Protein AF-A0A367HH86-F1 (afdb_monomer)

Sequence (85 aa):
MSVEAGPENRAQQSLGTAAARNLTSTTKSVPQMQEITSRWLLRMLPWVQVQGGTYRVNRRLSYSVGDGRITFVQTGERVAVIPAE

Solvent-accessible surface area (backbone atoms only — not comparable to full-atom values): 6453 Å² total; per-residue (Å²): 140,84,81,82,80,72,82,82,80,77,74,79,88,68,81,52,71,74,67,46,53,78,77,53,86,79,90,76,78,78,90,82,66,87,86,71,68,87,58,60,68,76,72,66,53,86,83,76,91,56,87,87,80,65,89,84,83,89,81,84,87,81,74,76,75,49,97,78,73,86,56,72,49,72,63,87,92,47,76,44,79,61,94,80,90

Structure (mmCIF, N/CA/C/O backbone):
data_AF-A0A367HH86-F1
#
_entry.id   AF-A0A367HH86-F1
#
loop_
_atom_site.group_PDB
_atom_site.id
_atom_site.type_symbol
_atom_site.label_atom_id
_atom_site.label_alt_id
_atom_site.label_comp_id
_atom_site.label_asym_id
_atom_site.label_entity_id
_atom_site.label_seq_id
_atom_site.pdbx_PDB_ins_code
_atom_site.Cartn_x
_atom_site.Cartn_y
_atom_site.Cartn_z
_atom_site.occupancy
_atom_site.B_iso_or_equiv
_atom_site.auth_seq_id
_atom_site.auth_comp_id
_atom_site.auth_asym_id
_atom_site.auth_atom_id
_atom_site.pdbx_PDB_model_num
ATOM 1 N N . MET A 1 1 ? -55.175 7.523 67.660 1.00 41.75 1 MET A N 1
ATOM 2 C CA . MET A 1 1 ? -53.700 7.452 67.633 1.00 41.75 1 MET A CA 1
ATOM 3 C C . MET A 1 1 ? -53.336 6.825 66.295 1.00 41.75 1 MET A C 1
ATOM 5 O O . MET A 1 1 ? -53.272 5.611 66.194 1.00 41.75 1 MET A O 1
ATOM 9 N N . SER A 1 2 ? -53.278 7.642 65.242 1.00 42.59 2 SER A N 1
ATOM 10 C CA . SER A 1 2 ? -52.980 7.182 63.881 1.00 42.59 2 SER A CA 1
ATOM 11 C C . SER A 1 2 ? -51.553 7.593 63.570 1.00 42.59 2 SER A C 1
ATOM 13 O O . SER A 1 2 ? -51.247 8.781 63.578 1.00 42.59 2 SER A O 1
ATOM 15 N N . VAL A 1 3 ? -50.683 6.609 63.387 1.00 52.19 3 VAL A N 1
ATOM 16 C CA . VAL A 1 3 ? -49.301 6.813 62.960 1.00 52.19 3 VAL A CA 1
ATOM 17 C C . VAL A 1 3 ? -49.270 6.710 61.439 1.00 52.19 3 VAL A C 1
ATOM 19 O O . VAL A 1 3 ? -49.495 5.638 60.883 1.00 52.19 3 VAL A O 1
ATOM 22 N N . GLU A 1 4 ? -49.051 7.836 60.764 1.00 53.16 4 GLU A N 1
ATOM 23 C CA . GLU A 1 4 ? -48.682 7.839 59.348 1.00 53.16 4 GLU A CA 1
ATOM 24 C C . GLU A 1 4 ? -47.287 7.223 59.217 1.00 53.16 4 GLU A C 1
ATOM 26 O O . GLU A 1 4 ? -46.306 7.739 59.756 1.00 53.16 4 GLU A O 1
ATOM 31 N N . ALA A 1 5 ? -47.203 6.091 58.520 1.00 57.28 5 ALA A N 1
ATOM 32 C CA . ALA A 1 5 ? -45.935 5.513 58.111 1.00 57.28 5 ALA A CA 1
ATOM 33 C C . ALA A 1 5 ? -45.341 6.401 57.008 1.00 57.28 5 ALA A C 1
ATOM 3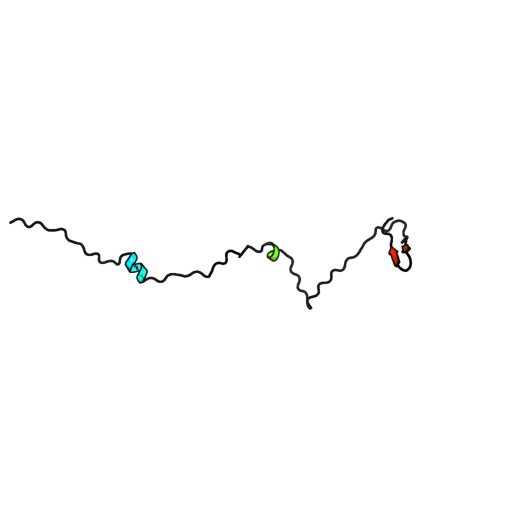5 O O . ALA A 1 5 ? -45.846 6.442 55.886 1.00 57.28 5 ALA A O 1
ATOM 36 N N . GLY A 1 6 ? -44.294 7.156 57.350 1.00 58.75 6 GLY A N 1
ATOM 37 C CA . GLY A 1 6 ? -43.471 7.862 56.370 1.00 58.75 6 GLY A CA 1
ATOM 38 C C . GLY A 1 6 ? -42.839 6.870 55.384 1.00 58.75 6 GLY A C 1
ATOM 39 O O . GLY A 1 6 ? -42.618 5.715 55.749 1.00 58.75 6 GLY A O 1
ATOM 40 N N . PRO A 1 7 ? -42.547 7.296 54.145 1.00 56.44 7 PRO A N 1
ATOM 41 C CA . PRO A 1 7 ? -42.165 6.386 53.074 1.00 56.44 7 PRO A CA 1
ATOM 42 C C . PRO A 1 7 ? -40.903 5.617 53.467 1.00 56.44 7 PRO A C 1
ATOM 44 O O . PRO A 1 7 ? -39.878 6.220 53.800 1.00 56.44 7 PRO A O 1
ATOM 47 N N . GLU A 1 8 ? -40.961 4.285 53.424 1.00 61.88 8 GLU A N 1
ATOM 48 C CA . GLU A 1 8 ? -39.769 3.464 53.613 1.00 61.88 8 GLU A CA 1
ATOM 49 C C . GLU A 1 8 ? 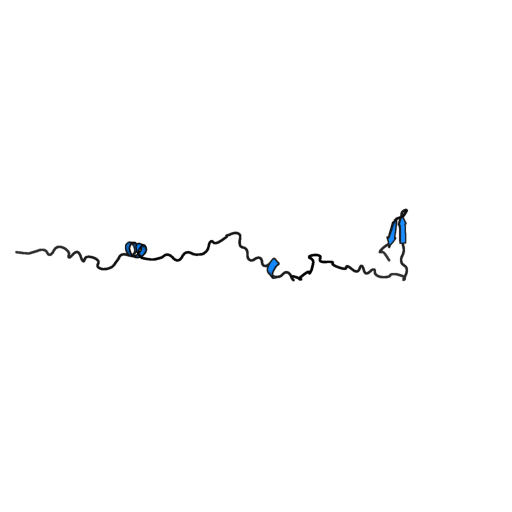-38.769 3.747 52.487 1.00 61.88 8 GLU A C 1
ATOM 51 O O . GLU A 1 8 ? -38.895 3.278 51.354 1.00 61.88 8 GLU A O 1
ATOM 56 N N . ASN A 1 9 ? -37.748 4.538 52.810 1.00 62.34 9 ASN A N 1
ATOM 57 C CA . ASN A 1 9 ? -36.621 4.800 51.935 1.00 62.34 9 ASN A CA 1
ATOM 58 C C . ASN A 1 9 ? -35.830 3.493 51.765 1.00 62.34 9 ASN A C 1
ATOM 60 O O . ASN A 1 9 ? -34.932 3.183 52.550 1.00 62.34 9 ASN A O 1
ATOM 64 N N . ARG A 1 10 ? -36.222 2.673 50.782 1.00 67.56 10 ARG A N 1
ATOM 65 C CA . ARG A 1 10 ? -35.516 1.444 50.407 1.00 67.56 10 ARG A CA 1
ATOM 66 C C . ARG A 1 10 ? -34.120 1.820 49.921 1.00 67.56 10 ARG A C 1
ATOM 68 O O . ARG A 1 10 ? -33.923 2.126 48.747 1.00 67.56 10 ARG A O 1
ATOM 75 N N . ALA A 1 11 ? -33.160 1.798 50.841 1.00 75.81 11 ALA A N 1
ATOM 76 C CA . ALA A 1 11 ? -31.758 2.021 50.542 1.00 75.81 11 ALA A CA 1
ATOM 77 C C . ALA A 1 11 ? -31.301 1.031 49.461 1.00 75.81 11 ALA A C 1
ATOM 79 O O . ALA A 1 11 ? -31.454 -0.185 49.599 1.00 75.81 11 ALA A O 1
ATOM 80 N N . GLN A 1 12 ? -30.773 1.561 48.360 1.00 76.25 12 GLN A N 1
ATOM 81 C CA . GLN A 1 12 ? -30.260 0.759 47.256 1.00 76.25 12 GLN A CA 1
ATOM 82 C C . GLN A 1 12 ? -29.071 -0.085 47.735 1.00 76.25 12 GLN A C 1
ATOM 84 O O . GLN A 1 12 ? -28.082 0.450 48.225 1.00 76.25 12 GLN A O 1
ATOM 89 N N . GLN A 1 13 ? -29.171 -1.408 47.583 1.00 85.31 13 GLN A N 1
ATOM 90 C CA . GLN A 1 13 ? -28.132 -2.367 47.995 1.00 85.31 13 GLN A CA 1
ATOM 91 C C . GLN A 1 13 ? -27.145 -2.703 46.868 1.00 85.31 13 GLN A C 1
ATOM 93 O O . GLN A 1 13 ? -26.115 -3.330 47.101 1.00 85.31 13 GLN A O 1
ATOM 98 N N . SER A 1 14 ? -27.461 -2.305 45.636 1.00 86.44 14 SER A N 1
ATOM 99 C CA . SER A 1 14 ? -26.638 -2.543 44.453 1.00 86.44 14 SER A CA 1
ATOM 100 C C . SER A 1 14 ? -25.810 -1.317 44.092 1.00 86.44 14 SER A C 1
ATOM 102 O O . SER A 1 14 ? -26.276 -0.182 44.203 1.00 86.44 14 SER A O 1
ATOM 104 N N . 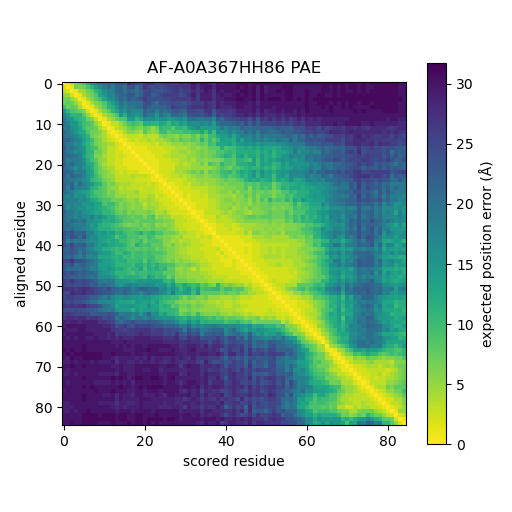LEU A 1 15 ? -24.616 -1.551 43.554 1.00 89.56 15 LEU A N 1
ATOM 105 C CA . LEU A 1 15 ? -23.777 -0.495 43.009 1.00 89.56 15 LEU A CA 1
ATOM 106 C C . LEU A 1 15 ? -24.422 0.109 41.752 1.00 89.56 15 LEU A C 1
ATOM 108 O O . LEU A 1 15 ? -24.754 -0.606 40.807 1.00 89.56 15 LEU A O 1
ATOM 112 N N . GLY A 1 16 ? -24.576 1.432 41.722 1.00 91.44 16 GLY A N 1
ATOM 113 C CA . GLY A 1 16 ? -25.011 2.138 40.517 1.00 91.44 16 GLY A CA 1
ATOM 114 C C . GLY A 1 16 ? -23.969 2.058 39.394 1.00 91.44 16 GLY A C 1
ATOM 115 O O . GLY A 1 16 ? -22.777 1.881 39.643 1.00 91.44 16 GLY A O 1
ATOM 116 N N . THR A 1 17 ? -24.392 2.250 38.143 1.00 92.69 17 THR A N 1
ATOM 117 C CA . THR A 1 17 ? -23.529 2.137 36.947 1.00 92.69 17 THR A CA 1
ATOM 118 C C . THR A 1 17 ? -22.314 3.068 36.977 1.00 92.69 17 THR A C 1
ATOM 120 O O . THR A 1 17 ? -21.217 2.660 36.601 1.00 92.69 17 THR A O 1
ATOM 123 N N . ALA A 1 18 ? -22.483 4.300 37.468 1.00 92.31 18 ALA A N 1
ATOM 124 C CA . ALA A 1 18 ? -21.392 5.263 37.614 1.00 92.31 18 ALA A CA 1
ATOM 125 C C . ALA A 1 18 ? -20.328 4.781 38.614 1.00 92.31 18 ALA A C 1
ATOM 127 O O . ALA A 1 18 ? -19.134 4.850 38.336 1.00 92.31 18 ALA A O 1
ATOM 128 N N . ALA A 1 19 ? -20.762 4.233 39.751 1.00 91.75 19 ALA A N 1
ATOM 129 C CA . ALA A 1 19 ? -19.858 3.712 40.768 1.00 91.75 19 ALA A CA 1
ATOM 130 C C . ALA A 1 19 ? -19.208 2.387 40.327 1.00 91.75 19 ALA A C 1
ATOM 132 O O . ALA A 1 19 ? -18.024 2.176 40.572 1.00 91.75 19 ALA A O 1
ATOM 133 N N . ALA A 1 20 ? -19.934 1.543 39.587 1.00 93.94 20 ALA A N 1
ATOM 134 C CA . ALA A 1 20 ? -19.392 0.331 38.977 1.00 93.94 20 ALA A CA 1
ATOM 135 C C . ALA A 1 20 ? -18.301 0.636 37.945 1.00 93.94 20 ALA A C 1
ATOM 137 O O . ALA A 1 20 ? -17.294 -0.067 37.903 1.00 93.94 20 ALA A O 1
ATOM 138 N N . ARG A 1 21 ? -18.436 1.718 37.167 1.00 92.06 21 ARG A N 1
ATOM 139 C CA . ARG A 1 21 ? -17.436 2.102 36.159 1.00 92.06 21 ARG A CA 1
ATOM 140 C C . ARG A 1 21 ? -16.056 2.381 36.759 1.00 92.06 21 ARG A C 1
ATOM 142 O O . ARG A 1 21 ? -15.053 2.025 36.145 1.00 92.06 21 ARG A O 1
ATOM 149 N N . ASN A 1 22 ? -16.005 2.936 37.969 1.00 93.38 22 ASN A N 1
ATOM 150 C CA . ASN A 1 22 ? -14.752 3.184 38.690 1.00 93.38 22 ASN A CA 1
ATOM 151 C C . ASN A 1 22 ? -14.023 1.895 39.101 1.00 93.38 22 ASN A C 1
ATOM 153 O O . ASN A 1 22 ? -12.830 1.934 39.382 1.00 93.38 22 ASN A O 1
AT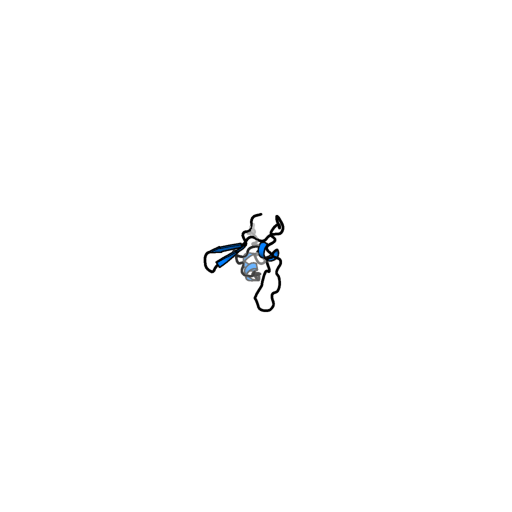OM 157 N N . LEU A 1 23 ? -14.727 0.761 39.134 1.00 94.56 23 LEU A N 1
ATOM 158 C CA . LEU A 1 23 ? -14.173 -0.547 39.491 1.00 94.56 23 LEU A CA 1
ATOM 159 C C . LEU A 1 23 ? -13.829 -1.401 38.261 1.00 94.56 23 LEU A C 1
ATOM 161 O O . LEU A 1 23 ? -13.243 -2.473 38.397 1.00 94.56 23 LEU A O 1
ATOM 165 N N . THR A 1 24 ? -14.200 -0.955 37.060 1.00 95.06 24 THR A N 1
ATOM 166 C CA . THR A 1 24 ? -13.987 -1.708 35.816 1.00 95.06 24 THR A CA 1
ATOM 167 C C . THR A 1 24 ? -12.740 -1.249 35.071 1.00 95.06 24 THR A C 1
ATOM 169 O O . THR A 1 24 ? -12.414 -0.063 35.045 1.00 95.06 24 THR A O 1
ATOM 172 N N . SER A 1 25 ? -12.063 -2.178 34.394 1.00 94.50 25 SER A N 1
ATOM 173 C CA . SER A 1 25 ? -10.995 -1.844 33.452 1.00 94.50 25 SER A CA 1
ATOM 174 C C . SER A 1 25 ? -11.571 -1.478 32.080 1.00 94.50 25 SER A C 1
ATOM 176 O O . SER A 1 25 ? -12.614 -1.975 31.659 1.00 94.50 25 SER A O 1
ATOM 178 N N . THR A 1 26 ? -10.891 -0.580 31.365 1.00 94.81 26 THR A N 1
ATOM 179 C CA . THR A 1 26 ? -11.230 -0.246 29.975 1.00 94.81 26 THR A CA 1
ATOM 180 C C . THR A 1 26 ? -10.255 -0.941 29.040 1.00 94.81 26 THR A C 1
ATOM 182 O O . THR A 1 26 ? -9.044 -0.740 29.149 1.00 94.81 26 THR A O 1
ATOM 185 N N . THR A 1 27 ? -10.774 -1.714 28.088 1.00 95.94 27 THR A N 1
ATOM 186 C CA . THR A 1 27 ? -9.962 -2.240 26.989 1.00 95.94 27 THR A CA 1
ATOM 187 C C . THR A 1 27 ? -9.524 -1.088 26.095 1.00 95.94 27 THR A C 1
A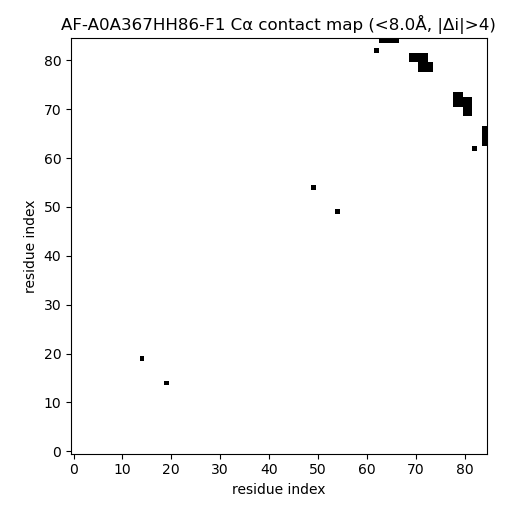TOM 189 O O . THR A 1 27 ? -10.352 -0.351 25.561 1.00 95.94 27 THR A O 1
ATOM 192 N N . LYS A 1 28 ? -8.212 -0.928 25.933 1.00 96.81 28 LYS A N 1
ATOM 193 C CA . LYS A 1 28 ? -7.623 0.073 25.041 1.00 96.81 28 LYS A CA 1
ATOM 194 C C . LYS A 1 28 ? -7.296 -0.580 23.703 1.00 96.81 28 LYS A C 1
ATOM 196 O O . LYS A 1 28 ? -6.702 -1.655 23.676 1.00 96.81 28 LYS A O 1
ATOM 201 N N . SER A 1 29 ? -7.673 0.067 22.604 1.00 96.44 29 SER A N 1
ATOM 202 C CA . SER A 1 29 ? -7.242 -0.344 21.268 1.00 96.44 29 SER A CA 1
ATOM 203 C C . SER A 1 29 ? -5.807 0.106 20.997 1.00 96.44 29 SER A C 1
ATOM 205 O O . SER A 1 29 ? -5.286 1.013 21.649 1.00 96.44 29 SER A O 1
ATOM 207 N N . VAL A 1 30 ? -5.182 -0.488 19.982 1.00 96.25 30 VAL A N 1
ATOM 208 C CA . VAL A 1 30 ? -3.933 0.043 19.423 1.00 96.25 30 VAL A CA 1
ATOM 209 C C . VAL A 1 30 ? -4.182 1.402 18.748 1.00 96.25 30 VAL A C 1
ATOM 211 O O . VAL A 1 30 ? -5.308 1.650 18.292 1.00 96.25 30 VAL A O 1
ATOM 214 N N . PRO A 1 31 ? -3.162 2.273 18.644 1.00 95.44 31 PRO A N 1
ATOM 215 C CA . PRO A 1 31 ? -3.262 3.507 17.870 1.00 95.44 31 PRO A CA 1
ATOM 216 C C . PRO A 1 31 ? -3.718 3.227 16.430 1.00 95.44 31 PRO A C 1
ATOM 218 O O . PRO A 1 31 ? -3.193 2.330 15.774 1.00 95.44 31 PRO A O 1
ATOM 221 N N . GLN A 1 32 ? -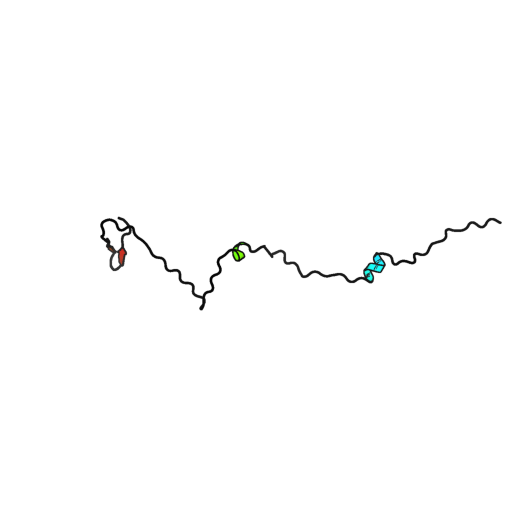4.700 3.986 15.941 1.00 94.69 32 GLN A N 1
ATOM 222 C CA . GLN A 1 32 ? -5.198 3.888 14.565 1.00 94.69 32 GLN A CA 1
ATOM 223 C C . GLN A 1 32 ? -4.608 5.031 13.728 1.00 94.69 32 GLN A C 1
ATOM 225 O O . GLN A 1 32 ? -4.823 6.199 14.049 1.00 94.69 32 GLN A O 1
ATOM 230 N N . MET A 1 33 ? -3.873 4.710 12.659 1.00 96.31 33 MET A N 1
ATOM 231 C CA . MET A 1 33 ? -3.322 5.704 11.727 1.00 96.31 33 MET A CA 1
ATOM 232 C C . MET A 1 33 ? -4.257 5.882 10.525 1.00 96.31 33 MET A C 1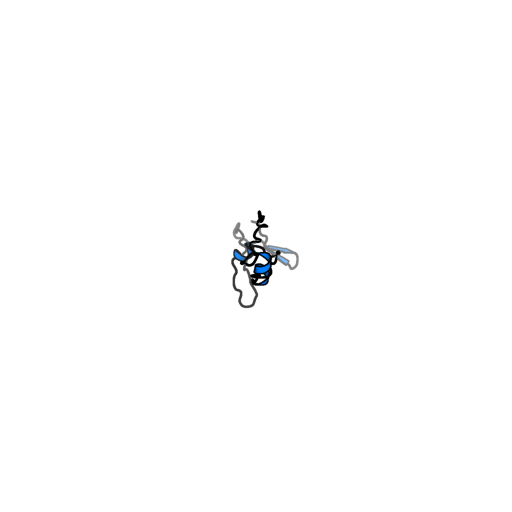
ATOM 234 O O . MET A 1 33 ? -4.449 4.949 9.748 1.00 96.31 33 MET A O 1
ATOM 238 N N . GLN A 1 34 ? -4.797 7.090 10.346 1.00 94.44 34 GLN A N 1
ATOM 239 C CA . GLN A 1 34 ? -5.769 7.408 9.285 1.00 94.44 34 GLN A CA 1
ATOM 240 C C . GLN A 1 34 ? -5.178 7.353 7.867 1.00 94.44 34 GLN A C 1
ATOM 242 O O . GLN A 1 34 ? -5.897 7.165 6.893 1.00 94.44 34 GLN A O 1
ATOM 247 N N . GLU A 1 35 ? -3.856 7.474 7.741 1.00 94.81 35 GLU A N 1
ATOM 248 C CA . GLU A 1 35 ? -3.149 7.393 6.458 1.00 94.81 35 GLU A CA 1
ATOM 249 C C . GLU A 1 35 ? -3.015 5.953 5.932 1.00 94.81 35 GLU A C 1
ATOM 251 O O . GLU A 1 35 ? -2.580 5.732 4.798 1.00 94.81 35 GLU A O 1
ATOM 256 N N . ILE A 1 36 ? -3.358 4.939 6.739 1.00 92.50 36 ILE A N 1
ATOM 257 C CA . ILE A 1 36 ? -3.289 3.542 6.309 1.00 92.50 36 ILE A CA 1
ATOM 258 C C . ILE A 1 36 ? -4.360 3.291 5.248 1.00 92.50 36 ILE A C 1
ATOM 260 O O . ILE A 1 36 ? -5.550 3.195 5.529 1.00 92.50 36 ILE A O 1
ATOM 264 N N . THR A 1 37 ? -3.903 3.095 4.015 1.00 93.50 37 THR A N 1
ATOM 265 C CA . THR A 1 37 ? -4.742 2.659 2.900 1.00 93.50 37 THR A CA 1
ATOM 266 C C . THR A 1 37 ? -4.516 1.181 2.573 1.00 93.50 37 THR A C 1
ATOM 268 O O . THR A 1 37 ? -3.548 0.548 3.003 1.00 93.50 37 THR A O 1
ATOM 271 N N . SER A 1 38 ? -5.410 0.635 1.747 1.00 94.50 38 SER A N 1
ATOM 272 C CA . SER A 1 38 ? -5.437 -0.764 1.301 1.00 94.50 38 SER A CA 1
ATOM 273 C C . SER A 1 38 ? -4.161 -1.233 0.572 1.00 94.50 38 SER A C 1
ATOM 275 O O . SER A 1 38 ? -3.901 -2.436 0.507 1.00 94.50 38 SER A O 1
ATOM 277 N N . ARG A 1 39 ? -3.353 -0.319 0.005 1.00 95.62 39 ARG A N 1
ATOM 278 C CA . ARG A 1 39 ? -2.117 -0.637 -0.751 1.00 95.62 39 ARG A CA 1
ATOM 279 C C . ARG A 1 39 ? -2.319 -1.722 -1.828 1.00 95.62 39 ARG A C 1
ATOM 281 O O . ARG A 1 39 ? -1.472 -2.591 -2.011 1.00 95.62 39 ARG A O 1
ATOM 288 N N . TRP A 1 40 ? -3.462 -1.703 -2.520 1.00 97.19 40 TRP A N 1
ATOM 289 C CA . TRP A 1 40 ? -3.868 -2.774 -3.443 1.00 97.19 40 TRP A CA 1
ATOM 290 C C . TRP A 1 40 ? -2.870 -2.975 -4.595 1.00 97.19 40 TRP A C 1
ATOM 292 O O . TRP A 1 40 ? -2.463 -4.104 -4.836 1.00 97.19 40 TRP A O 1
ATOM 302 N N . LEU A 1 41 ? -2.398 -1.894 -5.231 1.00 96.25 41 LEU A N 1
ATOM 303 C CA . LEU A 1 41 ? -1.438 -1.971 -6.337 1.00 96.25 41 LEU A CA 1
ATOM 304 C C . LEU A 1 41 ? -0.156 -2.695 -5.915 1.00 96.25 41 LEU A C 1
ATOM 306 O O . LEU A 1 41 ? 0.258 -3.640 -6.575 1.00 96.25 41 LEU A O 1
ATOM 310 N N . LEU A 1 42 ? 0.425 -2.312 -4.772 1.00 96.75 42 LEU A N 1
ATOM 311 C CA . LEU A 1 42 ? 1.627 -2.959 -4.241 1.00 96.75 42 LEU A CA 1
ATOM 312 C C . LEU A 1 42 ? 1.408 -4.450 -3.961 1.00 96.75 42 LEU A C 1
ATOM 314 O O . LEU A 1 42 ? 2.348 -5.219 -4.078 1.00 96.75 42 LEU A O 1
ATOM 318 N N . ARG A 1 43 ? 0.188 -4.884 -3.627 1.00 95.25 43 ARG A N 1
ATOM 319 C CA . ARG A 1 43 ? -0.124 -6.311 -3.433 1.00 95.25 43 ARG A CA 1
ATOM 320 C C . ARG A 1 43 ? -0.284 -7.084 -4.741 1.00 95.25 43 ARG A C 1
ATOM 322 O O . ARG A 1 43 ? -0.102 -8.294 -4.734 1.00 95.25 43 ARG A O 1
ATOM 329 N N . MET A 1 44 ? -0.631 -6.414 -5.837 1.00 96.38 44 MET A N 1
ATOM 330 C CA . MET A 1 44 ? -0.845 -7.066 -7.132 1.00 96.38 44 MET A CA 1
ATOM 331 C C . MET A 1 44 ? 0.379 -7.059 -8.048 1.00 96.38 44 MET A C 1
ATOM 333 O O . MET A 1 44 ? 0.410 -7.816 -9.016 1.00 96.38 44 MET A O 1
ATOM 337 N N . LEU A 1 45 ? 1.360 -6.188 -7.800 1.00 97.12 45 LEU A N 1
ATOM 338 C CA . LEU A 1 45 ? 2.572 -6.155 -8.613 1.00 97.12 45 LEU A CA 1
ATOM 339 C C . LEU A 1 45 ? 3.316 -7.504 -8.525 1.00 97.12 45 LEU A C 1
ATOM 341 O O . LEU A 1 45 ? 3.447 -8.060 -7.432 1.00 97.12 45 LEU A O 1
ATOM 345 N N . PRO A 1 46 ? 3.832 -8.030 -9.650 1.00 95.25 46 PRO A N 1
ATOM 346 C CA . PRO A 1 46 ? 4.603 -9.267 -9.666 1.00 95.25 46 PRO A CA 1
ATOM 347 C C . PRO A 1 46 ? 6.018 -8.994 -9.145 1.00 95.25 46 PRO A C 1
ATOM 349 O O . PRO A 1 46 ? 6.939 -8.720 -9.913 1.00 95.25 46 PRO A O 1
ATOM 352 N N . TRP A 1 47 ? 6.192 -9.016 -7.826 1.00 95.69 47 TRP A N 1
ATOM 353 C CA . TRP A 1 47 ? 7.493 -8.794 -7.196 1.00 95.69 47 TRP A CA 1
ATOM 354 C C . TRP A 1 47 ? 8.500 -9.867 -7.627 1.00 95.69 47 TRP A C 1
ATOM 356 O O . TRP A 1 47 ? 8.317 -11.052 -7.354 1.00 95.69 47 TRP A O 1
ATOM 366 N N . VAL A 1 48 ? 9.580 -9.440 -8.286 1.00 94.50 48 VAL A N 1
ATOM 367 C CA . VAL A 1 48 ? 10.699 -10.300 -8.693 1.00 94.50 48 VAL A CA 1
ATOM 368 C C . VAL A 1 48 ? 11.891 -10.015 -7.786 1.00 94.50 48 VAL A C 1
ATOM 370 O O . VAL A 1 48 ? 12.336 -8.874 -7.679 1.00 94.50 48 VAL A O 1
ATOM 373 N N . GLN A 1 49 ? 12.426 -11.053 -7.143 1.00 95.69 49 GLN A N 1
ATOM 374 C CA . GLN A 1 49 ? 13.633 -10.946 -6.325 1.00 95.69 49 GLN A CA 1
ATOM 375 C C . GLN A 1 49 ? 14.867 -10.731 -7.212 1.00 95.69 49 GLN A C 1
ATOM 377 O O . GLN A 1 49 ? 15.085 -11.473 -8.169 1.00 95.69 49 GLN A O 1
ATOM 382 N N . VAL A 1 50 ? 15.714 -9.757 -6.867 1.00 95.69 50 VAL A N 1
ATOM 383 C CA . VAL A 1 50 ? 16.926 -9.419 -7.632 1.00 95.69 50 VAL A CA 1
ATOM 384 C C . VAL A 1 50 ? 18.154 -9.490 -6.731 1.00 95.69 50 VAL A C 1
ATOM 386 O O . VAL A 1 50 ? 18.382 -8.616 -5.895 1.00 95.69 50 VAL A O 1
ATOM 389 N N . GLN A 1 51 ? 18.965 -10.532 -6.907 1.00 92.75 51 GLN A N 1
ATOM 390 C CA . GLN A 1 51 ? 20.228 -10.685 -6.182 1.00 92.75 51 GLN A CA 1
ATOM 391 C C . GLN A 1 51 ? 21.226 -9.630 -6.686 1.00 92.75 51 GLN A C 1
ATOM 393 O O . GLN A 1 51 ? 21.532 -9.581 -7.874 1.00 92.75 51 GLN A O 1
ATOM 398 N N . GLY A 1 52 ? 21.686 -8.742 -5.800 1.00 92.25 52 GLY A N 1
ATOM 399 C CA . GLY A 1 52 ? 22.601 -7.644 -6.151 1.00 92.25 52 GLY A CA 1
ATOM 400 C C . GLY A 1 52 ? 21.934 -6.327 -6.577 1.00 92.25 52 GLY A C 1
ATOM 401 O O . GLY A 1 52 ? 22.626 -5.426 -7.044 1.00 92.25 52 GLY A O 1
ATOM 402 N N . GLY A 1 53 ? 20.608 -6.188 -6.435 1.00 92.50 53 GLY A N 1
ATOM 403 C CA . GLY A 1 53 ? 19.905 -4.897 -6.554 1.00 92.50 53 GLY A CA 1
ATOM 404 C C . GLY A 1 53 ? 19.833 -4.281 -7.960 1.00 92.50 53 GLY A C 1
ATOM 405 O O . GLY A 1 53 ? 19.319 -3.178 -8.111 1.00 92.50 53 GLY A O 1
ATOM 406 N N . THR A 1 54 ? 20.315 -4.978 -8.994 1.00 94.69 54 THR A N 1
ATOM 407 C CA . THR A 1 54 ? 20.320 -4.488 -10.381 1.00 94.69 54 THR A CA 1
ATOM 408 C C . THR A 1 54 ? 19.428 -5.349 -11.270 1.00 94.69 54 THR A C 1
ATOM 410 O O . THR A 1 54 ? 19.750 -6.503 -11.548 1.00 94.69 54 THR A O 1
ATOM 413 N N . TYR A 1 55 ? 18.317 -4.788 -11.755 1.00 93.75 55 TYR A N 1
ATOM 414 C CA . TYR A 1 55 ? 17.404 -5.459 -12.687 1.00 93.75 55 TYR A CA 1
ATOM 415 C C . TYR A 1 55 ? 17.651 -4.972 -14.120 1.00 93.75 55 TYR A C 1
ATOM 417 O O . TYR A 1 55 ? 17.457 -3.795 -14.420 1.00 93.75 55 TYR A O 1
ATOM 425 N N . ARG A 1 56 ? 18.095 -5.863 -15.017 1.00 93.06 56 ARG A N 1
ATOM 426 C CA . ARG A 1 56 ? 18.343 -5.543 -16.435 1.00 93.06 56 ARG A CA 1
ATOM 427 C C . ARG A 1 56 ? 17.252 -6.149 -17.306 1.00 93.06 56 ARG A C 1
ATOM 429 O O . ARG A 1 56 ? 17.008 -7.349 -17.251 1.00 93.06 56 ARG A O 1
ATOM 436 N N . VAL A 1 57 ? 16.646 -5.321 -18.153 1.00 92.88 57 VAL A N 1
ATOM 437 C CA . VAL A 1 57 ? 15.665 -5.753 -19.154 1.00 92.88 57 VAL A CA 1
ATOM 438 C C . VAL A 1 57 ? 16.324 -5.725 -20.526 1.00 92.88 57 VAL A C 1
ATOM 440 O O . VAL A 1 57 ? 16.690 -4.661 -21.022 1.00 92.88 57 VAL A O 1
ATOM 443 N N . ASN A 1 58 ? 16.462 -6.892 -21.153 1.00 91.50 58 ASN A N 1
ATOM 444 C CA . ASN A 1 58 ? 16.940 -6.984 -22.529 1.00 91.50 58 ASN A CA 1
ATOM 445 C C . ASN A 1 58 ? 15.774 -6.728 -23.487 1.00 91.50 58 ASN A C 1
ATOM 447 O O . ASN A 1 58 ? 14.766 -7.432 -23.451 1.00 91.50 58 ASN A O 1
ATOM 451 N N . ARG A 1 59 ? 15.912 -5.726 -24.359 1.00 85.62 59 ARG A N 1
ATOM 452 C CA . ARG A 1 59 ? 14.928 -5.411 -25.398 1.00 85.62 59 ARG A CA 1
ATOM 453 C C . ARG A 1 59 ? 15.498 -5.791 -26.757 1.00 85.62 59 ARG A C 1
ATOM 455 O O . ARG A 1 59 ? 16.536 -5.272 -27.153 1.00 85.62 59 ARG A O 1
ATOM 462 N N . ARG A 1 60 ? 14.805 -6.668 -27.482 1.00 84.94 60 ARG A N 1
ATOM 463 C CA . ARG A 1 60 ? 15.110 -6.954 -28.886 1.00 84.94 60 ARG A CA 1
ATOM 464 C C . ARG A 1 60 ? 14.293 -6.019 -29.768 1.00 84.94 60 ARG A C 1
ATOM 466 O O . ARG A 1 60 ? 13.069 -6.001 -29.673 1.00 84.94 60 ARG A O 1
ATOM 473 N N . LEU A 1 61 ? 14.970 -5.272 -30.628 1.00 75.00 61 LEU A N 1
ATOM 474 C CA . LEU A 1 61 ? 14.326 -4.521 -31.696 1.00 75.00 61 LEU A CA 1
ATOM 475 C C . LEU A 1 61 ? 14.189 -5.469 -32.892 1.00 75.00 61 LEU A C 1
ATOM 477 O O . LEU A 1 61 ? 15.189 -6.008 -33.363 1.00 75.00 61 LEU A O 1
ATOM 481 N N . SER A 1 62 ? 12.957 -5.753 -33.311 1.00 66.25 62 SER A N 1
ATOM 482 C CA . SER A 1 62 ? 12.702 -6.541 -34.518 1.00 66.25 62 SER A CA 1
ATOM 483 C C . SER A 1 62 ? 12.284 -5.572 -35.607 1.00 66.25 62 SER A C 1
ATOM 485 O O . SER A 1 62 ? 11.277 -4.886 -35.456 1.00 66.25 62 SER A O 1
ATOM 487 N N . TYR A 1 63 ? 13.081 -5.499 -36.664 1.00 63.75 63 TYR A N 1
ATOM 488 C CA . TYR A 1 63 ? 12.693 -4.827 -37.892 1.00 63.75 63 TYR A CA 1
ATOM 489 C C . TYR A 1 63 ? 12.085 -5.868 -38.822 1.00 63.75 63 TYR A C 1
ATOM 491 O O . TYR A 1 63 ? 12.608 -6.981 -38.930 1.00 63.75 63 TYR A O 1
ATOM 499 N N . SER A 1 64 ? 10.974 -5.515 -39.462 1.00 60.44 64 SER A N 1
ATOM 500 C CA . SER A 1 64 ? 10.539 -6.203 -40.670 1.00 60.44 64 SER A CA 1
ATOM 501 C C . SER A 1 64 ? 11.685 -6.070 -41.666 1.00 60.44 64 SER A C 1
ATOM 503 O O . SER A 1 64 ? 12.120 -4.960 -41.946 1.00 60.44 64 SER A O 1
ATOM 505 N N . VAL A 1 65 ? 12.253 -7.187 -42.107 1.00 59.53 65 VAL A N 1
ATOM 506 C CA . VAL A 1 65 ? 13.207 -7.154 -43.212 1.00 59.53 65 VAL A CA 1
ATOM 507 C C . VAL A 1 65 ? 12.366 -6.945 -44.466 1.00 59.53 65 VAL A C 1
ATOM 509 O O . VAL A 1 65 ? 11.553 -7.815 -44.775 1.00 59.53 65 VAL A O 1
ATOM 512 N N . GLY A 1 66 ? 12.522 -5.800 -45.130 1.00 65.38 66 GLY A N 1
ATOM 513 C CA . GLY A 1 66 ? 12.049 -5.580 -46.494 1.00 65.38 66 GLY A CA 1
ATOM 514 C C . GLY A 1 66 ? 12.778 -6.488 -47.494 1.00 65.38 66 GLY A C 1
ATOM 515 O O . GLY A 1 66 ? 12.798 -7.709 -47.356 1.00 65.38 66 GLY A O 1
ATOM 516 N N . ASP A 1 67 ? 13.428 -5.912 -48.501 1.00 63.62 67 ASP A N 1
ATOM 517 C CA . ASP A 1 67 ? 14.089 -6.612 -49.622 1.00 63.62 67 ASP A CA 1
ATOM 518 C C . ASP A 1 67 ? 15.325 -7.482 -49.262 1.00 63.62 67 ASP A C 1
ATOM 520 O O . ASP A 1 67 ? 16.025 -7.987 -50.145 1.00 63.62 67 ASP A O 1
ATOM 524 N N . GLY A 1 68 ? 15.615 -7.675 -47.971 1.00 64.25 68 GLY A N 1
ATOM 525 C CA . GLY A 1 68 ? 16.784 -8.409 -47.485 1.00 64.25 68 GLY A CA 1
ATOM 526 C C . GLY A 1 68 ? 18.040 -7.557 -47.290 1.00 64.25 68 GLY A C 1
ATOM 527 O O . GLY A 1 68 ? 19.086 -8.116 -46.945 1.00 64.25 68 GLY A O 1
ATOM 528 N N . ARG A 1 69 ? 17.979 -6.232 -47.488 1.00 63.62 69 ARG A N 1
ATOM 529 C CA . ARG A 1 69 ? 19.132 -5.328 -47.346 1.00 63.62 69 ARG A CA 1
ATOM 530 C C . ARG A 1 69 ? 18.978 -4.393 -46.145 1.00 63.62 69 ARG A C 1
ATOM 532 O O . ARG A 1 69 ? 17.894 -3.939 -45.809 1.00 63.62 69 ARG A O 1
ATOM 539 N N . ILE A 1 70 ? 20.098 -4.107 -45.476 1.00 66.88 70 ILE A N 1
ATOM 540 C CA . ILE A 1 70 ? 20.172 -3.111 -44.399 1.00 66.88 70 ILE A CA 1
ATOM 541 C C . ILE A 1 70 ? 20.797 -1.847 -44.985 1.00 66.88 70 ILE A C 1
ATOM 543 O O . ILE A 1 70 ? 21.979 -1.849 -45.337 1.00 66.88 70 ILE A O 1
ATOM 547 N N . THR A 1 71 ? 20.018 -0.771 -45.074 1.00 68.56 71 THR A N 1
ATOM 548 C CA . THR A 1 71 ? 20.510 0.533 -45.531 1.00 68.56 71 THR A CA 1
ATOM 549 C C . THR A 1 71 ? 21.058 1.332 -44.349 1.00 68.56 71 THR A C 1
ATOM 551 O O . THR A 1 71 ? 20.392 1.514 -43.325 1.00 68.56 71 THR A O 1
ATOM 554 N N . PHE A 1 72 ? 2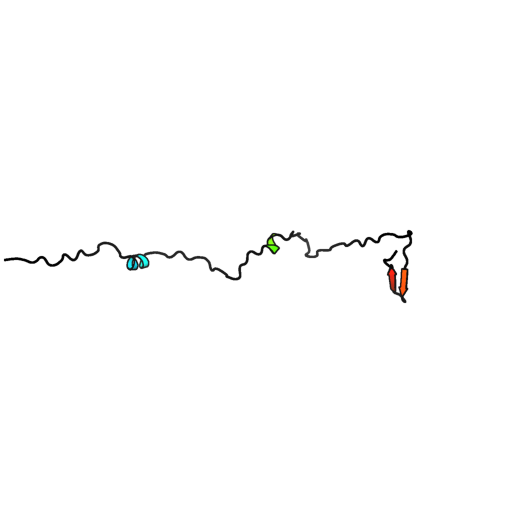2.289 1.824 -44.492 1.00 70.88 72 PHE A N 1
ATOM 555 C CA . PHE A 1 72 ? 22.952 2.670 -43.502 1.00 70.88 72 PHE A CA 1
ATOM 556 C C . PHE A 1 72 ? 22.976 4.120 -43.978 1.00 70.88 72 PHE A C 1
ATOM 558 O O . PHE A 1 72 ? 23.293 4.388 -45.136 1.00 70.88 72 PHE A O 1
ATOM 565 N N . VAL A 1 73 ? 22.705 5.054 -43.066 1.00 77.62 73 VAL A N 1
ATOM 56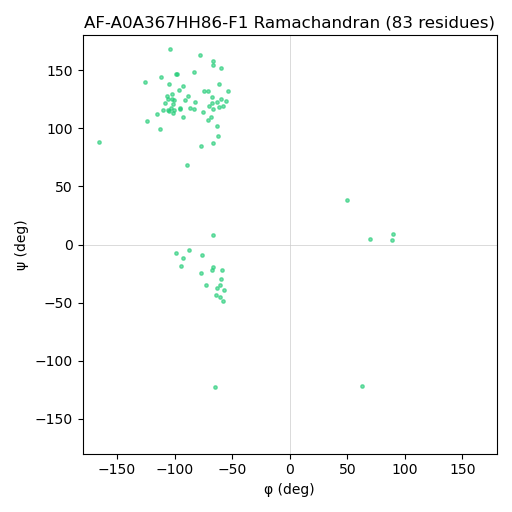6 C CA . VAL A 1 73 ? 23.054 6.466 -43.253 1.00 77.62 73 VAL A CA 1
ATOM 567 C C . VAL A 1 73 ? 24.298 6.778 -42.428 1.00 77.62 73 VAL A C 1
ATOM 569 O O . VAL A 1 73 ? 24.371 6.453 -41.239 1.00 77.62 73 VAL A O 1
ATOM 572 N N . GLN A 1 74 ? 25.288 7.396 -43.070 1.00 78.44 74 GLN A N 1
ATOM 573 C CA . GLN A 1 74 ? 26.493 7.890 -42.418 1.00 78.44 74 GLN A CA 1
ATOM 574 C C . GLN A 1 74 ? 26.469 9.419 -42.416 1.00 78.44 74 GLN A C 1
ATOM 576 O O . GLN A 1 74 ? 26.542 10.050 -43.469 1.00 78.44 74 GLN A O 1
ATOM 581 N N . THR A 1 75 ? 26.405 10.005 -41.222 1.00 74.25 75 THR A N 1
ATOM 582 C CA . THR A 1 75 ? 26.560 11.450 -41.018 1.00 74.25 75 THR A CA 1
ATOM 583 C C . THR A 1 75 ? 27.855 11.678 -40.248 1.00 74.25 75 THR A C 1
ATOM 585 O O . THR A 1 75 ? 27.905 11.496 -39.029 1.00 74.25 75 THR A O 1
ATOM 588 N N . GLY A 1 76 ? 28.926 12.034 -40.962 1.00 81.50 76 GLY A N 1
ATOM 589 C CA . GLY A 1 76 ? 30.271 12.133 -40.384 1.00 81.50 76 GLY A CA 1
ATOM 590 C C . GLY A 1 76 ? 30.765 10.774 -39.871 1.00 81.50 76 GLY A C 1
ATOM 591 O O . GLY A 1 76 ? 30.820 9.809 -40.629 1.00 81.50 76 GLY A O 1
ATOM 592 N N . GLU A 1 77 ? 31.095 10.686 -38.581 1.00 77.88 77 GLU A N 1
ATOM 593 C CA . GLU A 1 77 ? 31.530 9.442 -37.916 1.00 77.88 77 GLU A CA 1
ATOM 594 C C . GLU A 1 77 ? 30.369 8.593 -37.371 1.00 77.88 77 GLU A C 1
ATOM 596 O O . GLU A 1 77 ? 30.573 7.496 -36.850 1.00 77.88 77 GLU A O 1
ATOM 601 N N . ARG A 1 78 ? 29.128 9.085 -37.462 1.00 62.91 78 ARG A N 1
ATOM 602 C CA . ARG A 1 78 ? 27.962 8.405 -36.899 1.00 62.91 78 ARG A CA 1
ATOM 603 C C . ARG A 1 78 ? 27.275 7.560 -37.966 1.00 62.91 78 ARG A C 1
ATOM 605 O O . ARG A 1 78 ? 26.730 8.098 -38.927 1.00 62.91 78 ARG A O 1
ATOM 612 N N . VAL A 1 79 ? 27.261 6.245 -37.755 1.00 74.44 79 VAL A N 1
ATOM 613 C CA . VAL A 1 79 ? 26.525 5.284 -38.588 1.00 74.44 79 VAL A CA 1
ATOM 614 C C . VAL A 1 79 ? 25.222 4.908 -37.884 1.00 74.44 79 VAL A C 1
ATOM 616 O O . VAL A 1 79 ? 25.241 4.457 -36.736 1.00 74.44 79 VAL A O 1
ATOM 619 N N . ALA A 1 80 ? 24.088 5.095 -38.559 1.00 74.12 80 ALA A N 1
ATOM 620 C CA . ALA A 1 80 ? 22.775 4.670 -38.080 1.00 74.12 80 ALA A CA 1
ATOM 621 C C . ALA A 1 80 ? 22.086 3.785 -39.128 1.00 74.12 80 ALA A C 1
ATOM 623 O O . ALA A 1 80 ? 22.155 4.047 -40.328 1.00 74.12 80 ALA A O 1
ATOM 624 N N . VAL A 1 81 ? 21.417 2.730 -38.664 1.00 72.88 81 VAL A N 1
ATOM 625 C CA . VAL A 1 81 ? 20.533 1.907 -39.501 1.00 72.88 81 VAL A CA 1
ATOM 626 C C . VAL A 1 81 ? 19.250 2.694 -39.750 1.00 72.88 81 VAL A C 1
ATOM 628 O O . VAL A 1 81 ? 18.686 3.219 -38.789 1.00 72.88 81 VAL A O 1
ATOM 631 N N . ILE A 1 82 ? 18.790 2.771 -41.001 1.00 67.75 82 ILE A N 1
ATOM 632 C CA . ILE A 1 82 ? 17.483 3.356 -41.329 1.00 67.75 82 ILE A CA 1
ATOM 633 C C . ILE A 1 82 ? 16.409 2.279 -41.122 1.00 67.75 82 ILE A C 1
ATOM 635 O O . ILE A 1 82 ? 16.429 1.267 -41.821 1.00 67.75 82 ILE A O 1
ATOM 639 N N . PRO A 1 83 ? 15.462 2.463 -40.189 1.00 58.88 83 PRO A N 1
ATOM 640 C CA . PRO A 1 83 ? 14.374 1.522 -39.991 1.00 58.88 83 PRO A CA 1
ATOM 641 C C . PRO A 1 83 ? 13.185 1.886 -40.887 1.00 58.88 83 PRO A C 1
ATOM 643 O O . PRO A 1 83 ? 12.172 2.369 -40.389 1.00 58.88 83 PRO A O 1
ATOM 646 N N . ALA A 1 84 ? 13.329 1.727 -42.203 1.00 55.25 84 ALA A N 1
ATOM 647 C CA . ALA A 1 84 ? 12.218 1.821 -43.151 1.00 55.25 84 ALA A CA 1
ATOM 648 C C . ALA A 1 84 ? 12.614 1.257 -44.526 1.00 55.25 84 ALA A C 1
ATOM 650 O O . ALA A 1 84 ? 13.094 1.998 -45.379 1.00 55.25 84 ALA A O 1
ATOM 651 N N . GLU A 1 85 ? 12.416 -0.048 -44.700 1.00 43.72 85 GLU A N 1
ATOM 652 C CA . GLU A 1 85 ? 11.602 -0.630 -45.780 1.00 43.72 85 GLU A CA 1
ATOM 653 C C . GLU A 1 85 ? 10.974 -1.932 -45.269 1.00 43.72 85 GLU A C 1
ATOM 655 O O . GLU A 1 85 ? 11.700 -2.730 -44.630 1.00 43.72 85 GLU A O 1
#

Secondary structure (DSSP, 8-state):
-------------SPPHHHHHTTSPPPPPPPPPTT----HHHHHS-----TTS------PPPPP-SSS---EEEETTEEEE----

Foldseek 3Di:
DDDDDDDPPPPDPDDDPVRVVVVDDDDDDDDDDPPDDPCVVVVPDPDDDDDPPDDDDDDDDDADDDPVDFDWDDDDPDIDTDRDD

Mean predicted aligned error: 16.08 Å

pLDDT: mean 81.04, std 15.95, range [41.75, 97.19]

Radius of gyration: 42.72 Å; Cα contacts (8 Å, |Δi|>4): 21; chains: 1; bounding box: 85×23×117 Å